Protein AF-A0A8J3IH18-F1 (afdb_monomer)

Radius of gyration: 16.65 Å; Cα contacts (8 Å, |Δi|>4): 163; chains: 1; bounding box: 42×31×45 Å

Mean predicted aligned error: 4.23 Å

Sequence (149 aa):
MPGVLQIITGLYLLTGLTWFNIFAKPGSTSTSPLYMAALAFTAYGIHWLAMAERRFVGASALPDAWMAISFFFLSLLGVVIFFAAADVPVAIVFIGLSLIYLTEAPTRFGLFPVGSRLVALWQLLTGIWLLYMTWAVTLNLSIGTHFWV

Solvent-accessible surface area (backbone atoms only — not comparable to full-atom values): 7748 Å² total; per-residue (Å²): 115,69,23,67,54,26,29,52,50,7,51,52,40,45,45,35,52,72,77,65,48,73,70,63,60,89,94,61,94,68,84,56,63,58,56,56,49,14,53,46,26,32,53,53,9,50,49,45,45,55,51,50,51,36,62,72,74,68,50,81,68,61,65,54,27,60,47,21,54,57,49,21,54,56,16,48,50,39,28,55,47,25,49,76,67,69,37,53,66,63,16,51,48,21,49,27,46,24,53,23,23,63,36,38,23,45,27,64,70,64,76,29,84,70,28,62,61,54,27,51,49,33,47,50,55,34,49,54,51,52,51,51,49,55,50,32,52,50,42,29,74,74,74,66,50,85,55,95,113

Foldseek 3Di:
DQQPVLLVLLVVLCCCCPVVVVPPDVPDPDDDLSPLSSVCSNVVSVVVVVVVVCVVVVHDCLVVLVVLVVQLVSLVVNLVSCVVVVVVLSNVLSVLSNQLSVLSNCCSVVNDVCSVVVNVVSVVVSVVSVVLVVVQVCCCVPPNDDDDD

Structure (mmCIF, N/CA/C/O backbone):
data_AF-A0A8J3IH18-F1
#
_entry.id   AF-A0A8J3IH18-F1
#
loop_
_atom_site.group_PDB
_atom_site.id
_atom_site.type_symbol
_atom_site.label_atom_id
_atom_site.label_alt_id
_atom_site.label_comp_id
_atom_site.label_asym_id
_atom_site.label_entity_id
_atom_site.label_seq_id
_atom_site.pdbx_PDB_ins_code
_atom_site.Cartn_x
_atom_site.Cartn_y
_atom_site.Cartn_z
_atom_site.occupancy
_atom_site.B_iso_or_equiv
_atom_site.auth_seq_id
_atom_site.auth_comp_id
_atom_site.auth_asym_id
_atom_site.auth_atom_id
_atom_site.pdbx_PDB_model_num
ATOM 1 N N . MET A 1 1 ? -12.733 3.883 -7.734 1.00 46.06 1 MET A N 1
ATOM 2 C CA . MET A 1 1 ? -11.611 3.439 -8.590 1.00 46.06 1 MET A CA 1
ATOM 3 C C . MET A 1 1 ? -10.682 2.393 -7.957 1.00 46.06 1 MET A C 1
ATOM 5 O O . MET A 1 1 ? -10.345 1.480 -8.697 1.00 46.06 1 MET A O 1
ATOM 9 N N . PRO A 1 2 ? -10.269 2.446 -6.667 1.00 64.38 2 PRO A N 1
ATOM 10 C CA . PRO A 1 2 ? -9.116 1.656 -6.210 1.00 64.38 2 PRO A CA 1
ATOM 11 C C . PRO A 1 2 ? -9.337 0.135 -6.228 1.00 64.38 2 PRO A C 1
ATOM 13 O O . PRO A 1 2 ? -8.488 -0.563 -6.754 1.00 64.38 2 PRO A O 1
ATOM 16 N N . GLY A 1 3 ? -10.474 -0.392 -5.756 1.00 86.56 3 GLY A N 1
ATOM 17 C CA . GLY A 1 3 ? -10.679 -1.851 -5.682 1.00 86.56 3 GLY A CA 1
ATOM 18 C C . GLY A 1 3 ? -10.716 -2.552 -7.046 1.00 86.56 3 GLY A C 1
ATOM 19 O O . GLY A 1 3 ? -9.847 -3.356 -7.360 1.00 86.56 3 GLY A O 1
ATOM 20 N N . VAL A 1 4 ? -11.699 -2.216 -7.888 1.00 93.62 4 VAL A N 1
ATOM 21 C CA . VAL A 1 4 ? -11.927 -2.913 -9.171 1.00 93.62 4 VAL A CA 1
ATOM 22 C C . VAL A 1 4 ? -10.730 -2.808 -10.120 1.00 93.62 4 VAL A C 1
ATOM 24 O O . VAL A 1 4 ? -10.318 -3.817 -10.684 1.00 93.62 4 VAL A O 1
ATOM 27 N N . LEU A 1 5 ? -10.140 -1.617 -10.281 1.00 94.00 5 LEU A N 1
ATOM 28 C CA . LEU A 1 5 ? -8.995 -1.448 -11.182 1.00 94.00 5 LEU A CA 1
ATOM 29 C C . LEU A 1 5 ? -7.756 -2.192 -10.676 1.00 94.00 5 LEU A C 1
ATOM 31 O O . LEU A 1 5 ? -7.047 -2.776 -11.486 1.00 94.00 5 LEU A O 1
ATOM 35 N N . GLN A 1 6 ? -7.518 -2.236 -9.360 1.00 94.88 6 GLN A N 1
ATOM 36 C CA . GLN A 1 6 ? -6.426 -3.041 -8.809 1.00 94.88 6 GLN A CA 1
ATOM 37 C C . GLN A 1 6 ? -6.647 -4.535 -9.065 1.00 94.88 6 GLN A C 1
ATOM 39 O O . GLN A 1 6 ? -5.716 -5.203 -9.499 1.00 94.88 6 GLN A O 1
ATOM 44 N N . ILE A 1 7 ? -7.873 -5.050 -8.901 1.00 95.25 7 ILE A N 1
ATOM 45 C CA . ILE A 1 7 ? -8.171 -6.452 -9.238 1.00 95.25 7 ILE A CA 1
ATOM 46 C C . ILE A 1 7 ? -7.882 -6.723 -10.715 1.00 95.25 7 ILE A C 1
ATOM 48 O O . ILE A 1 7 ? -7.188 -7.687 -11.025 1.00 95.25 7 ILE A O 1
ATOM 52 N N . ILE A 1 8 ? -8.374 -5.873 -11.622 1.00 96.25 8 ILE A N 1
ATOM 53 C CA . ILE A 1 8 ? -8.153 -6.037 -13.066 1.00 96.25 8 ILE A CA 1
ATOM 54 C C . ILE A 1 8 ? -6.654 -6.050 -13.382 1.00 96.25 8 ILE A C 1
ATOM 56 O O . ILE A 1 8 ? -6.191 -6.951 -14.077 1.00 96.25 8 ILE A O 1
ATOM 60 N N . THR A 1 9 ? -5.883 -5.109 -12.832 1.00 94.62 9 THR A N 1
ATOM 61 C CA . THR A 1 9 ? -4.424 -5.065 -12.997 1.00 94.62 9 THR A CA 1
ATOM 62 C C . THR A 1 9 ? -3.756 -6.336 -12.474 1.00 94.62 9 THR A C 1
ATOM 64 O O . THR A 1 9 ? -2.913 -6.914 -13.157 1.00 94.62 9 THR A O 1
ATOM 67 N N . GLY A 1 10 ? -4.142 -6.804 -11.285 1.00 94.88 10 GLY A N 1
ATOM 68 C CA . GLY A 1 10 ? -3.594 -8.018 -10.684 1.00 94.88 10 GLY A CA 1
ATOM 69 C C . GLY A 1 10 ? -3.858 -9.262 -11.532 1.00 94.88 10 GLY A C 1
ATOM 70 O O . GLY A 1 10 ? -2.929 -10.009 -11.837 1.00 94.88 10 GLY A O 1
ATOM 71 N N . LEU A 1 11 ? -5.101 -9.437 -11.991 1.00 95.25 11 LEU A N 1
ATOM 72 C CA . LEU A 1 11 ? -5.493 -10.539 -12.872 1.00 95.25 11 LEU A CA 1
ATOM 73 C C . LEU A 1 11 ? -4.780 -10.472 -14.224 1.00 95.25 11 LEU A C 1
ATOM 75 O O . LEU A 1 11 ? -4.310 -11.499 -14.713 1.00 95.25 11 LEU A O 1
ATOM 79 N N . TYR A 1 12 ? -4.655 -9.281 -14.810 1.00 93.75 12 TYR A N 1
ATOM 80 C CA . TYR A 1 12 ? -3.937 -9.078 -16.066 1.00 93.75 12 TYR A CA 1
ATOM 81 C C . TYR A 1 12 ? -2.461 -9.485 -15.944 1.00 93.75 12 TYR A C 1
ATOM 83 O O . TYR A 1 12 ? -1.953 -10.245 -16.772 1.00 93.75 12 TYR A O 1
ATOM 91 N N . LEU A 1 13 ? -1.788 -9.049 -14.874 1.00 93.00 13 LEU A N 1
ATOM 92 C CA . LEU A 1 13 ? -0.394 -9.404 -14.611 1.00 93.00 13 LEU A CA 1
ATOM 93 C C . LEU A 1 13 ? -0.222 -10.903 -14.333 1.00 93.00 13 LEU A C 1
ATOM 95 O O . LEU A 1 13 ? 0.656 -11.521 -14.930 1.00 93.00 13 LEU A O 1
ATOM 99 N N . LEU A 1 14 ? -1.065 -11.507 -13.482 1.00 91.50 14 LEU A N 1
ATOM 100 C CA . LEU A 1 14 ? -1.016 -12.948 -13.195 1.00 91.50 14 LEU A CA 1
ATOM 101 C C . LEU A 1 14 ? -1.198 -13.769 -14.469 1.00 91.50 14 LEU A C 1
ATOM 103 O O . LEU A 1 14 ? -0.424 -14.690 -14.716 1.00 91.50 14 LEU A O 1
ATOM 107 N N . THR A 1 15 ? -2.177 -13.410 -15.295 1.00 91.69 15 THR A N 1
ATOM 108 C CA . THR A 1 15 ? -2.457 -14.083 -16.566 1.00 91.69 15 THR A CA 1
ATOM 109 C C . THR A 1 15 ? -1.249 -14.005 -17.502 1.00 91.69 15 THR A C 1
ATOM 111 O O . THR A 1 15 ? -0.782 -15.027 -18.007 1.00 91.69 15 THR A O 1
ATOM 114 N N . GLY A 1 16 ? -0.684 -12.810 -17.703 1.00 89.31 16 GLY A N 1
ATOM 115 C CA . GLY A 1 16 ? 0.480 -12.646 -18.575 1.00 89.31 16 GLY A CA 1
ATOM 116 C C . GLY A 1 16 ? 1.744 -13.329 -18.045 1.00 89.31 16 GLY A C 1
ATOM 117 O O . GLY A 1 16 ? 2.528 -13.852 -18.833 1.00 89.31 16 GLY A O 1
ATOM 118 N N . LEU A 1 17 ? 1.932 -13.381 -16.723 1.00 87.06 17 LEU A N 1
ATOM 119 C CA . LEU A 1 17 ? 3.061 -14.073 -16.097 1.00 87.06 17 LEU A CA 1
ATOM 120 C C . LEU A 1 17 ? 2.921 -15.596 -16.153 1.00 87.06 17 LEU A C 1
ATOM 122 O O . LEU A 1 17 ? 3.893 -16.268 -16.467 1.00 87.06 17 LEU A O 1
ATOM 126 N N . THR A 1 18 ? 1.745 -16.140 -15.837 1.00 84.56 18 THR A N 1
ATOM 127 C CA . THR A 1 18 ? 1.582 -17.582 -15.578 1.00 84.56 18 THR A CA 1
ATOM 128 C C . THR A 1 18 ? 1.099 -18.370 -16.787 1.00 84.56 18 THR A C 1
ATOM 130 O O . THR A 1 18 ? 1.534 -19.502 -16.978 1.00 84.56 18 THR A O 1
ATOM 133 N N . TRP A 1 19 ? 0.215 -17.804 -17.613 1.00 86.25 19 TRP A N 1
ATOM 134 C CA . TRP A 1 19 ? -0.359 -18.528 -18.754 1.00 86.25 19 TRP A CA 1
ATOM 135 C C . TRP A 1 19 ? 0.441 -18.290 -20.028 1.00 86.25 19 TRP A C 1
ATOM 137 O O . TRP A 1 19 ? 0.673 -19.218 -20.796 1.00 86.25 19 TRP A O 1
ATOM 147 N N . PHE A 1 20 ? 0.885 -17.050 -20.239 1.00 85.62 20 PHE A N 1
ATOM 148 C CA . PHE A 1 20 ? 1.530 -16.646 -21.489 1.00 85.62 20 PHE A CA 1
ATOM 149 C C . PHE A 1 20 ? 3.039 -16.407 -21.365 1.00 85.62 20 PHE A C 1
ATOM 151 O O . PHE A 1 20 ? 3.720 -16.351 -22.384 1.00 85.62 20 PHE A O 1
ATOM 158 N N . ASN A 1 21 ? 3.575 -16.278 -20.144 1.00 80.19 21 ASN A N 1
ATOM 159 C CA . ASN A 1 21 ? 4.988 -15.976 -19.867 1.00 80.19 21 ASN A CA 1
ATOM 160 C C . ASN A 1 21 ? 5.532 -14.728 -20.606 1.00 80.19 21 ASN A C 1
ATOM 162 O O . ASN A 1 21 ? 6.730 -14.614 -20.855 1.00 80.19 21 ASN A O 1
ATOM 166 N N . ILE A 1 22 ? 4.669 -13.759 -20.930 1.00 79.81 22 ILE A N 1
ATOM 167 C CA . ILE A 1 22 ? 5.006 -12.590 -21.773 1.00 79.81 22 ILE A CA 1
ATOM 168 C C . ILE A 1 22 ? 5.823 -11.513 -21.050 1.00 79.81 22 ILE A C 1
ATOM 170 O O . ILE A 1 22 ? 6.368 -10.615 -21.685 1.00 79.81 22 ILE A O 1
ATOM 174 N N . PHE A 1 23 ? 5.915 -11.594 -19.722 1.00 75.25 23 PHE A N 1
ATOM 175 C CA . PHE A 1 23 ? 6.651 -10.641 -18.886 1.00 75.25 23 PHE A CA 1
ATOM 176 C C . PHE A 1 23 ? 7.964 -11.215 -18.327 1.00 75.25 23 PHE A C 1
ATOM 178 O O . PHE A 1 23 ? 8.603 -10.594 -17.473 1.00 75.25 23 PHE A O 1
ATOM 185 N N . ALA A 1 24 ? 8.365 -12.410 -18.774 1.00 66.00 24 ALA A N 1
ATOM 186 C CA . ALA A 1 24 ? 9.651 -12.995 -18.423 1.00 66.00 24 ALA A CA 1
ATOM 187 C C . ALA A 1 24 ? 10.779 -12.274 -19.179 1.00 66.00 24 ALA A C 1
ATOM 189 O O . ALA A 1 24 ? 10.718 -12.088 -20.394 1.00 66.00 24 ALA A O 1
ATOM 190 N N . LYS A 1 25 ? 11.831 -11.863 -18.463 1.00 63.56 25 LYS A N 1
ATOM 191 C CA . LYS A 1 25 ? 13.001 -11.237 -19.088 1.00 63.56 25 LYS A CA 1
ATOM 192 C C . LYS A 1 25 ? 13.789 -12.313 -19.857 1.00 63.56 25 LYS A C 1
ATOM 194 O O . LYS A 1 25 ? 14.107 -13.340 -19.248 1.00 63.56 25 LYS A O 1
ATOM 199 N N . PRO A 1 26 ? 14.141 -12.108 -21.142 1.00 59.84 26 PRO A N 1
ATOM 200 C CA . PRO A 1 26 ? 14.930 -13.082 -21.895 1.00 59.84 26 PRO A CA 1
ATOM 201 C C . PRO A 1 26 ? 16.243 -13.402 -21.164 1.00 59.84 26 PRO A C 1
ATOM 203 O O . PRO A 1 26 ? 17.016 -12.495 -20.861 1.00 59.84 26 PRO A O 1
ATOM 206 N N . GLY A 1 27 ? 16.475 -14.679 -20.844 1.00 61.72 27 GLY A N 1
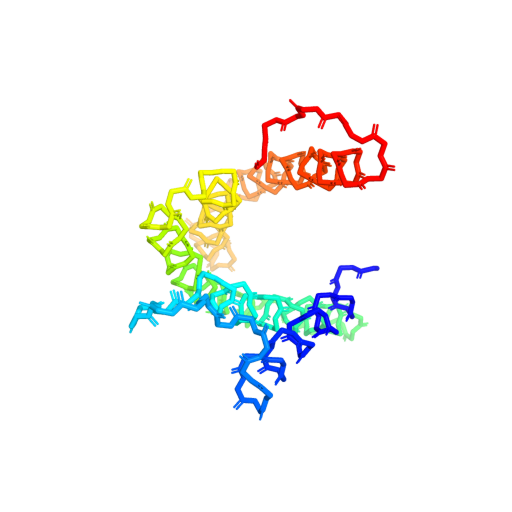ATOM 207 C CA . GLY A 1 27 ? 17.693 -15.150 -20.169 1.00 61.72 27 GLY A CA 1
ATOM 208 C C . GLY A 1 27 ? 17.729 -15.022 -18.636 1.00 61.72 27 GLY A C 1
ATOM 209 O O . GLY A 1 27 ? 18.770 -15.302 -18.051 1.00 61.72 27 GLY A O 1
ATOM 210 N N . SER A 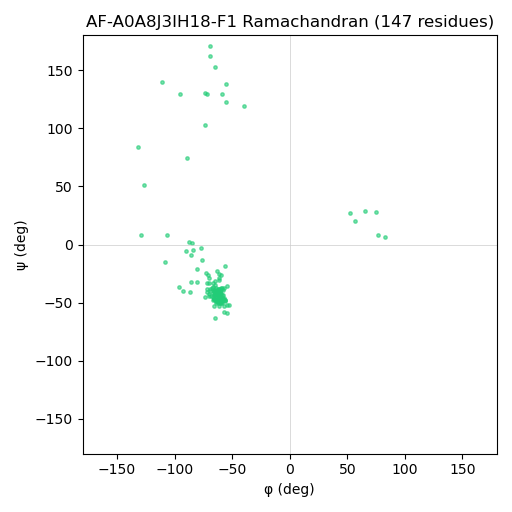1 28 ? 16.636 -14.627 -17.968 1.00 57.44 28 SER A N 1
ATOM 211 C CA . SER A 1 28 ? 16.562 -14.584 -16.495 1.00 57.44 28 SER A CA 1
ATOM 212 C C . SER A 1 28 ? 15.938 -15.855 -15.911 1.00 57.44 28 SER A C 1
ATOM 214 O O . SER A 1 28 ? 14.837 -16.238 -16.299 1.00 57.44 28 SER A O 1
ATOM 216 N N . THR A 1 29 ? 16.600 -16.467 -14.925 1.00 50.28 29 THR A N 1
ATOM 217 C CA . THR A 1 29 ? 16.086 -17.585 -14.108 1.00 50.28 29 THR A 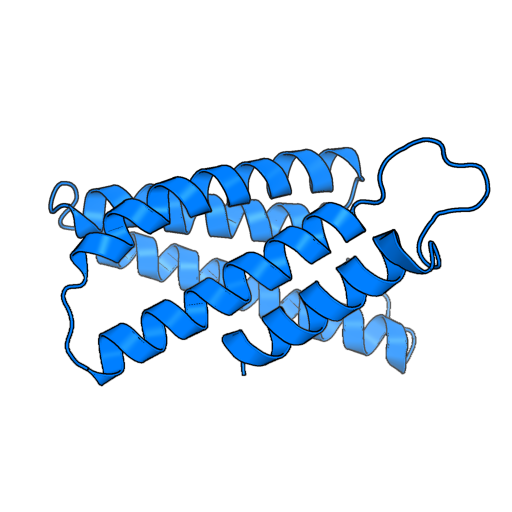CA 1
ATOM 218 C C . THR A 1 29 ? 15.349 -17.137 -12.839 1.00 50.28 29 THR A C 1
ATOM 220 O O . THR A 1 29 ? 14.769 -17.978 -12.156 1.00 50.28 29 THR A O 1
ATOM 223 N N . SER A 1 30 ? 15.335 -15.834 -12.524 1.00 53.03 30 SER A N 1
ATOM 224 C CA . SER A 1 30 ? 14.738 -15.298 -11.292 1.00 53.03 30 SER A CA 1
ATOM 225 C C . SER A 1 30 ? 13.477 -14.466 -11.526 1.00 53.03 30 SER A C 1
ATOM 227 O O . SER A 1 30 ? 13.376 -13.665 -12.459 1.00 53.03 30 SER A O 1
ATOM 229 N N . THR A 1 31 ? 12.536 -14.702 -10.611 1.00 61.53 31 THR A N 1
ATOM 230 C CA . THR A 1 31 ? 11.178 -14.175 -10.431 1.00 61.53 31 THR A CA 1
ATOM 231 C C . THR A 1 31 ? 11.031 -12.686 -10.719 1.00 61.53 31 THR A C 1
ATOM 233 O O . THR A 1 31 ? 11.618 -11.845 -10.040 1.00 61.53 31 THR A O 1
ATOM 236 N N . SER A 1 32 ? 10.184 -12.368 -11.700 1.00 74.62 32 SER A N 1
ATOM 237 C CA . SER A 1 32 ? 9.813 -10.994 -12.029 1.00 74.62 32 SER A CA 1
ATOM 238 C C . SER A 1 32 ? 9.175 -10.308 -10.809 1.00 74.62 32 SER A C 1
ATOM 240 O O . SER A 1 32 ? 8.217 -10.864 -10.261 1.00 74.62 32 SER A O 1
ATOM 242 N N . PRO A 1 33 ? 9.621 -9.101 -10.396 1.00 88.62 33 PRO A N 1
ATOM 243 C CA . PRO A 1 33 ? 8.943 -8.316 -9.353 1.00 88.62 33 PRO A CA 1
ATOM 244 C C . PRO A 1 33 ? 7.469 -8.047 -9.700 1.00 88.62 33 PRO A C 1
ATOM 246 O O . PRO A 1 33 ? 6.642 -7.823 -8.816 1.00 88.62 33 PRO A O 1
ATOM 249 N N . LEU A 1 34 ? 7.101 -8.187 -10.980 1.00 90.19 34 LEU A N 1
ATOM 250 C CA . LEU A 1 34 ? 5.718 -8.161 -11.441 1.00 90.19 34 LEU A CA 1
ATOM 251 C C . LEU A 1 34 ? 4.850 -9.254 -10.815 1.00 90.19 34 LEU A C 1
ATOM 253 O O . LEU A 1 34 ? 3.652 -9.037 -10.694 1.00 90.19 34 LEU A O 1
ATOM 257 N N . TYR A 1 35 ? 5.400 -10.395 -10.385 1.00 91.25 35 TYR A N 1
ATOM 258 C CA . TYR A 1 35 ? 4.611 -11.403 -9.670 1.00 91.25 35 TYR A CA 1
ATOM 259 C C . TYR A 1 35 ? 4.150 -10.877 -8.309 1.00 91.25 35 TYR A C 1
ATOM 261 O O . TYR A 1 35 ? 2.986 -11.031 -7.943 1.00 91.25 35 TYR A O 1
ATOM 269 N N . MET A 1 36 ? 5.036 -10.183 -7.587 1.00 94.62 36 MET A N 1
ATOM 270 C CA . MET A 1 36 ? 4.669 -9.522 -6.336 1.00 94.62 36 MET A CA 1
ATOM 271 C C . MET A 1 36 ? 3.675 -8.385 -6.579 1.00 94.62 36 MET A C 1
ATOM 273 O O . MET A 1 36 ? 2.706 -8.255 -5.832 1.00 94.62 36 MET A O 1
ATOM 277 N N . ALA A 1 37 ? 3.855 -7.610 -7.655 1.00 94.31 37 ALA A N 1
ATOM 278 C CA . ALA A 1 37 ? 2.868 -6.615 -8.067 1.00 94.31 37 ALA A CA 1
ATOM 279 C C . ALA A 1 37 ? 1.500 -7.267 -8.334 1.00 94.31 37 ALA A C 1
ATOM 281 O O . ALA A 1 37 ? 0.488 -6.799 -7.822 1.00 94.31 37 ALA A O 1
ATOM 282 N N . ALA A 1 38 ? 1.464 -8.377 -9.074 1.00 94.75 38 ALA A N 1
ATOM 283 C CA . ALA A 1 38 ? 0.241 -9.088 -9.425 1.00 94.75 38 ALA A CA 1
ATOM 284 C C . ALA A 1 38 ? -0.493 -9.623 -8.183 1.00 94.75 38 ALA A C 1
ATOM 286 O O . ALA A 1 38 ? -1.705 -9.432 -8.040 1.00 94.75 38 ALA A O 1
ATOM 287 N N . LEU A 1 39 ? 0.256 -10.224 -7.252 1.00 95.50 39 LEU A N 1
ATOM 288 C CA . LEU A 1 39 ? -0.252 -10.669 -5.956 1.00 95.50 39 LEU A CA 1
ATOM 289 C C . LEU A 1 39 ? -0.835 -9.496 -5.156 1.00 95.50 39 LEU A C 1
ATOM 291 O O . LEU A 1 39 ? -1.972 -9.575 -4.692 1.00 95.50 39 LEU A O 1
ATOM 295 N N . ALA A 1 40 ? -0.081 -8.402 -5.025 1.00 96.31 40 ALA A N 1
ATOM 296 C CA . ALA A 1 40 ? -0.507 -7.223 -4.281 1.00 96.31 40 ALA A CA 1
ATOM 297 C C . ALA A 1 40 ? -1.766 -6.595 -4.882 1.00 96.31 40 ALA A C 1
ATOM 299 O O . ALA A 1 40 ? -2.751 -6.413 -4.175 1.00 96.31 40 ALA A O 1
ATOM 300 N N . PHE A 1 41 ? -1.768 -6.303 -6.182 1.00 96.31 41 PHE A N 1
ATOM 301 C CA . PHE A 1 41 ? -2.908 -5.693 -6.865 1.00 96.31 41 PHE A CA 1
ATOM 302 C C . PHE A 1 41 ? -4.181 -6.540 -6.737 1.00 96.31 41 PHE A C 1
ATOM 304 O O . PHE A 1 41 ? -5.254 -6.000 -6.469 1.00 96.31 41 PHE A O 1
ATOM 311 N N . THR A 1 42 ? -4.058 -7.867 -6.816 1.00 96.56 42 THR A N 1
ATOM 312 C CA . THR A 1 42 ? -5.189 -8.780 -6.599 1.00 96.56 42 THR A CA 1
ATOM 313 C C . THR A 1 42 ? -5.691 -8.713 -5.154 1.00 96.56 42 THR A C 1
ATOM 315 O O . THR A 1 42 ? -6.874 -8.467 -4.914 1.00 96.56 42 THR A O 1
ATOM 318 N N . ALA A 1 43 ? -4.797 -8.893 -4.178 1.00 96.88 43 ALA A N 1
ATOM 319 C CA . ALA A 1 43 ? -5.160 -8.954 -2.765 1.00 96.88 43 ALA A CA 1
ATOM 320 C C . ALA A 1 43 ? -5.700 -7.615 -2.235 1.00 96.88 43 ALA A C 1
ATOM 322 O O . ALA A 1 43 ? -6.760 -7.589 -1.609 1.00 96.88 43 ALA A O 1
ATOM 323 N N . TYR A 1 44 ? -5.021 -6.497 -2.518 1.00 95.75 44 TYR A N 1
ATOM 324 C CA . TYR A 1 44 ? -5.485 -5.158 -2.139 1.00 95.75 44 TYR A CA 1
ATOM 325 C C . TYR A 1 44 ? -6.785 -4.787 -2.844 1.00 95.75 44 TYR A C 1
ATOM 327 O O . TYR A 1 44 ? -7.677 -4.208 -2.224 1.00 95.75 44 TYR A O 1
ATOM 335 N N . GLY A 1 45 ? -6.938 -5.177 -4.109 1.00 96.00 45 GLY A N 1
ATOM 336 C CA . GLY A 1 45 ? -8.173 -4.971 -4.844 1.00 96.00 45 GLY A CA 1
ATOM 337 C C . GLY A 1 45 ? -9.373 -5.645 -4.165 1.00 96.00 45 GLY A C 1
ATOM 338 O O . GLY A 1 45 ? -10.386 -4.989 -3.909 1.00 96.00 45 GLY A O 1
ATOM 339 N N . ILE A 1 46 ? -9.236 -6.925 -3.793 1.00 95.56 46 ILE A N 1
ATOM 340 C CA . ILE A 1 46 ? -10.258 -7.677 -3.042 1.00 95.56 46 ILE A CA 1
ATOM 341 C C . ILE A 1 46 ? -10.501 -7.046 -1.667 1.00 95.56 46 ILE A C 1
ATOM 343 O O . ILE A 1 46 ? -11.649 -6.882 -1.259 1.00 95.56 46 ILE A O 1
ATOM 347 N N . HIS A 1 47 ? -9.440 -6.642 -0.967 1.00 94.50 47 HIS A N 1
ATOM 348 C CA . HIS A 1 47 ? -9.536 -5.996 0.342 1.00 94.50 47 HIS A CA 1
ATOM 349 C C . HIS A 1 47 ? -10.391 -4.730 0.312 1.00 94.50 47 HIS A C 1
ATOM 351 O O . HIS A 1 47 ? -11.274 -4.560 1.154 1.00 94.50 47 HIS A O 1
ATOM 357 N N . TRP A 1 48 ? -10.184 -3.866 -0.685 1.00 93.62 48 TRP A N 1
ATOM 358 C CA . TRP A 1 48 ? -10.991 -2.662 -0.864 1.00 93.62 48 TRP A CA 1
ATOM 359 C C . TRP A 1 48 ? -12.463 -2.980 -1.121 1.00 93.62 48 TRP A C 1
ATOM 361 O O . TRP A 1 48 ? -13.324 -2.293 -0.570 1.00 93.62 48 TRP A O 1
ATOM 371 N N . LEU A 1 49 ? -12.763 -4.017 -1.911 1.00 93.56 49 LEU A N 1
ATOM 372 C CA . LEU A 1 49 ? -14.145 -4.453 -2.132 1.00 93.56 49 LEU A CA 1
ATOM 373 C C . LEU A 1 49 ? -14.779 -4.990 -0.844 1.00 93.56 49 LEU A C 1
ATOM 375 O O . LEU A 1 49 ? -15.864 -4.548 -0.476 1.00 93.56 49 LEU A O 1
ATOM 379 N N . ALA A 1 50 ? -14.074 -5.855 -0.113 1.00 92.62 50 ALA A N 1
ATOM 380 C CA . ALA A 1 50 ? -14.560 -6.423 1.142 1.00 92.62 50 ALA A CA 1
ATOM 381 C C . ALA A 1 50 ? -14.788 -5.347 2.219 1.00 92.62 50 ALA A C 1
ATOM 383 O O . ALA A 1 50 ? -15.754 -5.403 2.980 1.00 92.62 50 ALA A O 1
ATOM 384 N N . MET A 1 51 ? -13.913 -4.340 2.312 1.00 92.56 51 MET A N 1
ATOM 385 C CA . MET A 1 51 ? -14.125 -3.185 3.192 1.00 92.56 51 MET A CA 1
ATOM 386 C C . MET A 1 51 ? -15.322 -2.337 2.763 1.00 92.56 51 MET A C 1
ATOM 388 O O . MET A 1 51 ? -16.111 -1.936 3.619 1.00 92.56 51 MET A O 1
ATOM 392 N N . ALA A 1 52 ? -15.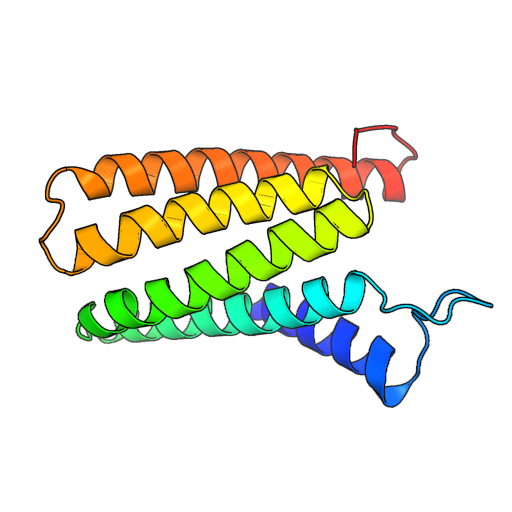474 -2.071 1.463 1.00 92.12 52 ALA A N 1
ATOM 393 C CA . ALA A 1 52 ? -16.587 -1.282 0.949 1.00 92.12 52 ALA A CA 1
ATOM 394 C C . ALA A 1 52 ? -17.937 -1.958 1.223 1.00 92.12 52 ALA A C 1
ATOM 396 O O . ALA A 1 52 ? -18.838 -1.309 1.749 1.00 92.12 52 ALA A O 1
ATOM 397 N N . GLU A 1 53 ? -18.055 -3.256 0.937 1.00 93.25 53 GLU A N 1
ATOM 398 C CA . GLU A 1 53 ? -19.268 -4.037 1.188 1.00 93.25 53 GLU A CA 1
ATOM 399 C C . GLU A 1 53 ? -19.635 -4.042 2.674 1.00 93.25 53 GLU A C 1
ATOM 401 O O . GLU A 1 53 ? -20.753 -3.684 3.038 1.00 93.25 53 GLU A O 1
ATOM 406 N N . ARG A 1 54 ? -18.681 -4.362 3.559 1.00 93.44 54 ARG A N 1
ATOM 407 C CA . ARG A 1 54 ? -18.938 -4.391 5.008 1.00 93.44 54 ARG A CA 1
ATOM 408 C C . ARG A 1 54 ? -19.368 -3.035 5.545 1.00 93.44 54 ARG A C 1
ATOM 410 O O . ARG A 1 54 ? -20.269 -2.972 6.377 1.00 93.44 54 ARG A O 1
ATOM 417 N N . ARG A 1 55 ? -18.777 -1.949 5.039 1.00 92.75 55 ARG A N 1
ATOM 418 C CA . ARG A 1 55 ? -19.200 -0.589 5.388 1.00 92.75 55 ARG A CA 1
ATOM 419 C C . ARG A 1 55 ? -20.594 -0.266 4.848 1.00 92.75 55 ARG A C 1
ATOM 421 O O . ARG A 1 55 ? -21.349 0.405 5.540 1.00 92.75 55 ARG A O 1
ATOM 428 N N . PHE A 1 56 ? -20.935 -0.744 3.653 1.00 95.12 56 PHE A N 1
ATOM 429 C CA . PHE A 1 56 ? -22.250 -0.550 3.041 1.00 95.12 56 PHE A CA 1
ATOM 430 C C . PHE A 1 56 ? -23.367 -1.240 3.834 1.00 95.12 56 PHE A C 1
ATOM 432 O O . PHE A 1 56 ? -24.405 -0.631 4.070 1.00 95.12 56 PHE A O 1
ATOM 439 N N . VAL A 1 57 ? -23.139 -2.469 4.307 1.00 97.06 57 VAL A N 1
ATOM 440 C CA . VAL A 1 57 ? -24.134 -3.225 5.093 1.00 97.06 57 VAL A CA 1
ATOM 441 C C . VAL A 1 57 ? -24.080 -2.948 6.602 1.00 97.06 57 VAL A C 1
ATOM 443 O O . VAL A 1 57 ? -24.815 -3.569 7.364 1.00 97.06 57 VAL A O 1
ATOM 446 N N . GLY A 1 58 ? -23.202 -2.049 7.062 1.00 95.44 58 GLY A N 1
ATOM 447 C CA . GLY A 1 58 ? -23.039 -1.743 8.488 1.00 95.44 58 GLY A CA 1
ATOM 448 C C . GLY A 1 58 ? -22.510 -2.917 9.324 1.00 95.44 58 GLY A C 1
ATOM 449 O O . GLY A 1 58 ? -22.822 -3.022 10.509 1.00 95.44 58 GLY A O 1
ATOM 450 N N . ALA A 1 59 ? -21.731 -3.818 8.719 1.00 95.06 59 ALA A N 1
ATOM 451 C CA . ALA A 1 59 ? -21.149 -4.962 9.412 1.00 95.06 59 ALA A CA 1
ATOM 452 C C . ALA A 1 59 ? -20.060 -4.539 10.412 1.00 95.06 59 ALA A C 1
ATOM 454 O O . ALA A 1 59 ? -19.488 -3.449 10.340 1.00 95.06 59 ALA A O 1
ATOM 455 N N . SER A 1 60 ? -19.734 -5.447 11.337 1.00 92.69 60 SER A N 1
ATOM 456 C CA . SER A 1 60 ? -18.646 -5.246 12.295 1.00 92.69 60 SER A CA 1
ATOM 457 C C . SER A 1 60 ? -17.315 -4.947 11.596 1.00 92.69 60 SER A C 1
ATOM 459 O O . SER A 1 60 ? -16.947 -5.612 10.628 1.00 92.69 60 SER A O 1
ATOM 461 N N . ALA A 1 61 ? -16.564 -3.989 12.145 1.00 87.88 61 ALA A N 1
ATOM 462 C CA . ALA A 1 61 ? -15.211 -3.641 11.710 1.00 87.88 61 ALA A CA 1
ATOM 463 C C . ALA A 1 61 ? -14.121 -4.533 12.337 1.00 87.88 61 ALA A C 1
ATOM 465 O O . ALA A 1 61 ? -12.946 -4.395 11.995 1.00 87.88 61 ALA A O 1
ATOM 466 N N . LEU A 1 62 ? -14.483 -5.442 13.253 1.00 91.88 62 LEU A N 1
ATOM 467 C CA . LEU A 1 62 ? -13.535 -6.342 13.919 1.00 91.88 62 LEU A CA 1
ATOM 468 C C . LEU A 1 62 ? -12.780 -7.261 12.940 1.00 91.88 62 LEU A C 1
ATOM 470 O O . LEU A 1 62 ? -11.572 -7.422 13.114 1.00 91.88 62 LEU A O 1
ATOM 474 N N . PRO A 1 63 ? -13.404 -7.835 11.890 1.00 93.81 63 PRO A N 1
ATOM 475 C CA . PRO A 1 63 ? -12.665 -8.653 10.933 1.00 93.81 63 PRO A CA 1
ATOM 476 C C . PRO A 1 63 ? -11.561 -7.873 10.199 1.00 93.81 63 PRO A C 1
ATOM 478 O O . PRO A 1 63 ? -10.558 -8.463 9.818 1.00 93.81 63 PRO A O 1
ATOM 481 N N . ASP A 1 64 ? -11.673 -6.548 10.055 1.00 91.81 64 ASP A N 1
ATOM 482 C CA . ASP A 1 64 ? -10.608 -5.716 9.472 1.00 91.81 64 ASP A CA 1
ATOM 483 C C . ASP A 1 64 ? -9.352 -5.710 10.340 1.00 91.81 64 ASP A C 1
ATOM 485 O O . ASP A 1 64 ? -8.252 -5.659 9.801 1.00 91.81 64 ASP A O 1
ATOM 489 N N . ALA A 1 65 ? -9.505 -5.768 11.668 1.00 92.44 65 ALA A N 1
ATOM 490 C CA . ALA A 1 65 ? -8.376 -5.830 12.593 1.00 92.44 65 ALA A CA 1
ATOM 491 C C . ALA A 1 65 ? -7.547 -7.101 12.352 1.00 92.44 65 ALA A C 1
ATOM 493 O O . ALA A 1 65 ? -6.320 -7.055 12.307 1.00 92.44 65 ALA A O 1
ATOM 494 N N . TRP A 1 66 ? -8.229 -8.225 12.116 1.00 95.06 66 TRP A N 1
ATOM 495 C CA . TRP A 1 66 ? -7.597 -9.497 11.773 1.00 95.06 66 TRP A CA 1
ATOM 496 C C . TRP A 1 66 ? -6.991 -9.490 10.371 1.00 95.06 66 TRP A C 1
ATOM 498 O O . TRP A 1 66 ? -5.866 -9.952 10.179 1.00 95.06 66 TRP A O 1
ATOM 508 N N . MET A 1 67 ? -7.697 -8.926 9.389 1.00 95.38 67 MET A N 1
ATOM 509 C CA . MET A 1 67 ? -7.157 -8.786 8.037 1.00 95.38 67 MET A CA 1
ATOM 510 C C . MET A 1 67 ? -5.906 -7.906 8.009 1.00 95.38 67 MET A C 1
ATOM 512 O O . MET A 1 67 ? -4.961 -8.245 7.300 1.00 95.38 67 MET A O 1
ATOM 516 N N . ALA A 1 68 ? -5.859 -6.824 8.794 1.00 95.75 68 ALA A N 1
ATOM 517 C CA . ALA A 1 68 ? -4.708 -5.926 8.861 1.00 95.75 68 ALA A CA 1
ATOM 518 C C . ALA A 1 68 ? -3.408 -6.677 9.189 1.00 95.75 68 ALA A C 1
ATOM 520 O O . ALA A 1 68 ? -2.374 -6.381 8.604 1.00 95.75 68 ALA A O 1
ATOM 521 N N . ILE A 1 69 ? -3.456 -7.720 10.024 1.00 97.06 69 ILE A N 1
ATOM 522 C CA . ILE A 1 69 ? -2.283 -8.561 10.308 1.00 97.06 69 ILE A CA 1
ATOM 523 C C . ILE A 1 69 ? -1.784 -9.259 9.033 1.00 97.06 69 ILE A C 1
ATOM 525 O O . ILE A 1 69 ? -0.592 -9.242 8.736 1.00 97.06 69 ILE A O 1
ATOM 529 N N . SER A 1 70 ? -2.687 -9.840 8.240 1.00 96.94 70 SER A N 1
ATOM 530 C CA . SER A 1 70 ? -2.315 -10.506 6.982 1.00 96.94 70 SER A CA 1
ATOM 531 C C . SER A 1 70 ? -1.760 -9.509 5.961 1.00 96.94 70 SER A C 1
ATOM 533 O O . SER A 1 70 ? -0.747 -9.773 5.313 1.00 96.94 70 SER A O 1
ATOM 535 N N . PHE A 1 71 ? -2.384 -8.335 5.854 1.00 97.50 71 PHE A N 1
ATOM 536 C CA . PHE A 1 71 ? -1.939 -7.278 4.948 1.00 97.50 71 PHE A CA 1
ATOM 537 C C . PHE A 1 71 ? -0.634 -6.610 5.389 1.00 97.50 71 PHE A C 1
ATOM 539 O O . PHE A 1 71 ? 0.133 -6.172 4.535 1.00 97.50 71 PHE A O 1
ATOM 546 N N . PHE A 1 72 ? -0.313 -6.614 6.683 1.00 98.31 72 PHE A N 1
ATOM 547 C CA . PHE A 1 72 ? 1.008 -6.235 7.174 1.00 98.31 72 PHE A CA 1
ATOM 548 C C . PHE A 1 72 ? 2.096 -7.174 6.636 1.00 98.31 72 PHE A C 1
ATOM 550 O O . PHE A 1 72 ? 3.069 -6.708 6.047 1.00 98.31 72 PHE A O 1
ATOM 557 N N . PHE A 1 73 ? 1.916 -8.494 6.746 1.00 98.31 73 PHE A N 1
ATOM 558 C CA . PHE A 1 73 ? 2.890 -9.454 6.211 1.00 98.31 73 PHE A CA 1
ATOM 559 C C . PHE A 1 73 ? 2.982 -9.419 4.685 1.00 98.31 73 PHE A C 1
ATOM 561 O O . PHE A 1 73 ? 4.083 -9.474 4.136 1.00 98.31 73 PHE A O 1
ATOM 568 N N . LEU A 1 74 ? 1.849 -9.261 3.994 1.00 98.25 74 LEU A N 1
ATOM 569 C CA . LEU A 1 74 ? 1.846 -9.030 2.550 1.00 98.25 74 LEU A CA 1
ATOM 570 C C . LEU A 1 74 ? 2.616 -7.751 2.190 1.00 98.25 74 LEU A C 1
ATOM 572 O O . LEU A 1 74 ? 3.327 -7.718 1.185 1.00 98.25 74 LEU A O 1
ATOM 576 N N . SER A 1 75 ? 2.498 -6.710 3.019 1.00 98.25 75 SER A N 1
ATOM 577 C CA . SER A 1 75 ? 3.223 -5.462 2.814 1.00 98.25 75 SER A CA 1
ATOM 578 C C . SER A 1 75 ? 4.731 -5.655 2.960 1.00 98.25 75 SER A C 1
ATOM 580 O O . SER A 1 75 ? 5.486 -5.249 2.080 1.00 98.25 75 SER A O 1
ATOM 582 N N . LEU A 1 76 ? 5.168 -6.348 4.017 1.00 98.31 76 LEU A N 1
ATOM 583 C CA . LEU A 1 76 ? 6.577 -6.681 4.232 1.00 98.31 76 LEU A CA 1
ATOM 584 C C . LEU A 1 76 ? 7.157 -7.517 3.087 1.00 98.31 76 LEU A C 1
ATOM 586 O O . LEU A 1 76 ? 8.285 -7.270 2.665 1.00 98.31 76 LEU A O 1
ATOM 590 N N . LEU A 1 77 ? 6.388 -8.468 2.548 1.00 97.88 77 LEU A N 1
ATOM 591 C CA . LEU A 1 77 ? 6.813 -9.250 1.387 1.00 97.88 77 LEU A CA 1
ATOM 592 C C . LEU A 1 77 ? 7.089 -8.347 0.177 1.00 97.88 77 LEU A C 1
ATOM 594 O O . LEU A 1 77 ? 8.104 -8.512 -0.499 1.00 97.88 77 LEU A O 1
ATOM 598 N N . GLY A 1 78 ? 6.226 -7.356 -0.057 1.00 97.38 78 GLY A N 1
ATOM 599 C CA . GLY A 1 78 ? 6.456 -6.344 -1.082 1.00 97.38 78 GLY A CA 1
ATOM 600 C C . GLY A 1 78 ? 7.725 -5.531 -0.830 1.00 97.38 78 GLY A C 1
ATOM 601 O O . GLY A 1 78 ? 8.533 -5.398 -1.743 1.00 97.38 78 GLY A O 1
ATOM 602 N N . VAL A 1 79 ? 7.961 -5.069 0.404 1.00 98.19 79 VAL A N 1
ATOM 603 C CA . VAL A 1 79 ? 9.204 -4.359 0.764 1.00 98.19 79 VAL A CA 1
ATOM 604 C C . VAL A 1 79 ? 10.433 -5.182 0.372 1.00 98.19 79 VAL A C 1
ATOM 606 O O . VAL A 1 79 ? 11.308 -4.685 -0.334 1.00 98.19 79 VAL A O 1
ATOM 609 N N . VAL A 1 80 ? 10.481 -6.450 0.789 1.00 97.06 80 VAL A N 1
ATOM 610 C CA . VAL A 1 80 ? 11.618 -7.344 0.524 1.00 97.06 80 VAL A CA 1
ATOM 611 C C . VAL A 1 80 ? 11.837 -7.538 -0.977 1.00 97.06 80 VAL A C 1
ATOM 613 O O . VAL A 1 80 ? 12.960 -7.387 -1.455 1.00 97.06 80 VAL A O 1
ATOM 616 N N . ILE A 1 81 ? 10.780 -7.851 -1.731 1.00 95.56 81 ILE A N 1
ATOM 617 C CA . ILE A 1 81 ? 10.901 -8.170 -3.159 1.00 95.56 81 ILE A CA 1
ATOM 618 C C . ILE A 1 81 ? 11.268 -6.934 -3.984 1.00 95.56 81 ILE A C 1
ATOM 620 O O . ILE A 1 81 ? 12.149 -7.023 -4.838 1.00 95.56 81 ILE A O 1
ATOM 624 N N . PHE A 1 82 ? 10.641 -5.781 -3.737 1.00 95.19 82 PHE A N 1
ATOM 625 C CA . PHE A 1 82 ? 10.919 -4.574 -4.519 1.00 95.19 82 PHE A CA 1
ATOM 626 C C . PHE A 1 82 ? 12.291 -3.973 -4.193 1.00 95.19 82 PHE A C 1
ATOM 628 O O . PHE A 1 82 ? 12.979 -3.531 -5.110 1.00 95.19 82 PHE A O 1
ATOM 635 N N . PHE A 1 83 ? 12.777 -4.077 -2.948 1.00 94.81 83 PHE A N 1
ATOM 636 C CA . PHE A 1 83 ? 14.180 -3.758 -2.663 1.00 94.81 83 PHE A CA 1
ATOM 637 C C . PHE A 1 83 ? 15.153 -4.717 -3.348 1.00 94.81 83 PHE A C 1
ATOM 639 O O . PHE A 1 83 ? 16.135 -4.262 -3.931 1.00 94.81 83 PHE A O 1
ATOM 646 N N . ALA A 1 84 ? 14.883 -6.026 -3.321 1.00 92.50 84 ALA A N 1
ATOM 647 C CA . ALA A 1 84 ? 15.718 -7.007 -4.016 1.00 92.50 84 ALA A CA 1
ATOM 648 C C . ALA A 1 84 ? 15.748 -6.776 -5.539 1.00 92.50 84 ALA A C 1
ATOM 650 O O . ALA A 1 84 ? 16.747 -7.075 -6.190 1.00 92.50 84 ALA A O 1
ATOM 651 N N . ALA A 1 85 ? 14.679 -6.206 -6.100 1.00 91.44 85 ALA A N 1
ATOM 652 C CA . ALA A 1 85 ? 14.587 -5.803 -7.500 1.00 91.44 85 ALA A CA 1
ATOM 653 C C . ALA A 1 85 ? 15.170 -4.406 -7.798 1.00 91.44 85 ALA A C 1
ATOM 655 O O . ALA A 1 85 ? 15.116 -3.972 -8.947 1.00 91.44 85 ALA A O 1
ATOM 656 N N . ALA A 1 86 ? 15.715 -3.710 -6.792 1.00 92.12 86 ALA A N 1
ATOM 657 C CA . ALA A 1 86 ? 16.163 -2.315 -6.863 1.00 92.12 86 ALA A CA 1
ATOM 658 C C . ALA A 1 86 ? 15.072 -1.308 -7.297 1.00 92.12 86 ALA A C 1
ATOM 660 O O . ALA A 1 86 ? 15.381 -0.187 -7.699 1.00 92.12 86 ALA A O 1
ATOM 661 N N . ASP A 1 87 ? 13.799 -1.679 -7.157 1.00 93.56 87 ASP A N 1
ATOM 662 C CA . ASP A 1 87 ? 12.634 -0.825 -7.394 1.00 93.56 87 ASP A CA 1
ATOM 663 C C . ASP A 1 87 ? 12.269 -0.095 -6.092 1.00 93.56 87 ASP A C 1
ATOM 665 O O . ASP A 1 87 ? 11.350 -0.445 -5.343 1.00 93.56 87 ASP A O 1
ATOM 669 N N . VAL A 1 88 ? 13.092 0.903 -5.771 1.00 96.06 88 VAL A N 1
ATOM 670 C CA . VAL A 1 88 ? 12.967 1.694 -4.541 1.00 96.06 88 VAL A CA 1
ATOM 671 C C . VAL A 1 88 ? 11.636 2.463 -4.469 1.00 96.06 88 VAL A C 1
ATOM 673 O O . VAL A 1 88 ? 11.026 2.452 -3.395 1.00 96.06 88 VAL A O 1
ATOM 676 N N . PRO A 1 89 ? 11.136 3.103 -5.547 1.00 97.19 89 PRO A N 1
ATOM 677 C CA . PRO A 1 89 ? 9.867 3.827 -5.505 1.00 97.19 89 PRO A CA 1
ATOM 678 C C . PRO A 1 89 ? 8.689 2.942 -5.091 1.00 97.19 89 PRO A C 1
ATOM 680 O O . PRO A 1 89 ? 7.903 3.334 -4.221 1.00 97.19 89 PRO A O 1
ATOM 683 N N . VAL A 1 90 ? 8.596 1.722 -5.629 1.00 96.94 90 VAL A N 1
ATOM 684 C CA . VAL A 1 90 ? 7.551 0.775 -5.226 1.00 96.94 90 VAL A CA 1
ATOM 685 C C . VAL A 1 90 ? 7.811 0.237 -3.817 1.00 96.94 90 VAL A C 1
ATOM 687 O O . VAL A 1 90 ? 6.871 0.134 -3.027 1.00 96.94 90 VAL A O 1
ATOM 690 N N . ALA A 1 91 ? 9.063 -0.030 -3.429 1.00 97.88 91 ALA A N 1
ATOM 691 C CA . ALA A 1 91 ? 9.381 -0.450 -2.060 1.00 97.88 91 ALA A CA 1
ATOM 692 C C . ALA A 1 91 ? 8.896 0.567 -1.004 1.00 97.88 91 ALA A C 1
ATOM 694 O O . ALA A 1 91 ? 8.358 0.166 0.030 1.00 97.88 91 ALA A O 1
ATOM 695 N N . ILE A 1 92 ? 8.987 1.877 -1.281 1.00 98.31 92 ILE A N 1
ATOM 696 C CA . ILE A 1 92 ? 8.466 2.941 -0.401 1.00 98.31 92 ILE A CA 1
ATOM 697 C C . ILE A 1 92 ? 6.946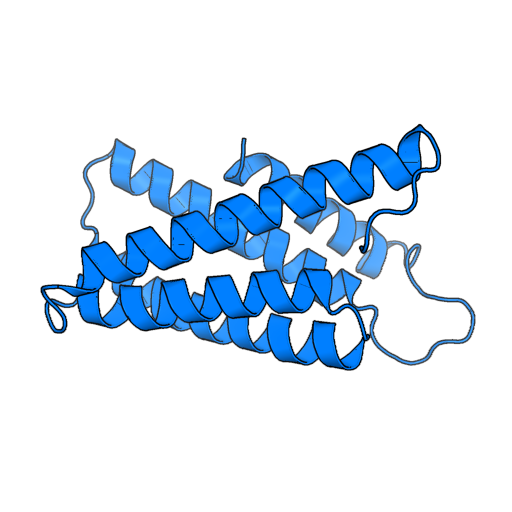 2.829 -0.210 1.00 98.31 92 ILE A C 1
ATOM 699 O O . ILE A 1 92 ? 6.467 2.994 0.915 1.00 98.31 92 ILE A O 1
ATOM 703 N N . VAL A 1 93 ? 6.181 2.486 -1.257 1.00 97.81 93 VAL A N 1
ATOM 704 C CA . VAL A 1 93 ? 4.733 2.216 -1.130 1.00 97.81 93 VAL A CA 1
ATOM 705 C C . VAL A 1 93 ? 4.499 1.124 -0.092 1.00 97.81 93 VAL A C 1
ATOM 707 O O . VAL A 1 93 ? 3.675 1.280 0.806 1.00 97.81 93 VAL A O 1
ATOM 710 N N . PHE A 1 94 ? 5.244 0.025 -0.192 1.00 98.38 94 PHE A N 1
ATOM 711 C CA . PHE A 1 94 ? 5.084 -1.122 0.693 1.00 98.38 94 PHE A CA 1
ATOM 712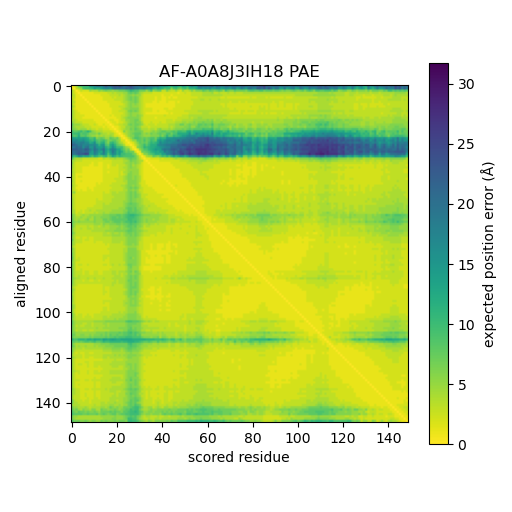 C C . PHE A 1 94 ? 5.552 -0.855 2.126 1.00 98.38 94 PHE A C 1
ATOM 714 O O . PHE A 1 94 ? 4.972 -1.408 3.062 1.00 98.38 94 PHE A O 1
ATOM 721 N N . ILE A 1 95 ? 6.521 0.040 2.333 1.00 98.75 95 ILE A N 1
ATOM 722 C CA . ILE A 1 95 ? 6.854 0.554 3.669 1.00 98.75 95 ILE A CA 1
ATOM 723 C C . ILE A 1 95 ? 5.659 1.327 4.236 1.00 98.75 95 ILE A C 1
ATOM 725 O O . ILE A 1 95 ? 5.235 1.056 5.358 1.00 98.75 95 ILE A O 1
ATOM 729 N N . GLY A 1 96 ? 5.074 2.237 3.452 1.00 98.44 96 GLY A N 1
ATOM 730 C CA . GLY A 1 96 ? 3.883 2.991 3.846 1.00 98.44 96 GLY A CA 1
ATOM 731 C C . GLY A 1 96 ? 2.710 2.083 4.228 1.00 98.44 96 GLY A C 1
ATOM 732 O O . GLY A 1 96 ? 2.149 2.221 5.314 1.00 98.44 96 GLY A O 1
ATOM 733 N N . LEU A 1 97 ? 2.407 1.081 3.397 1.00 98.12 97 LEU A N 1
ATOM 734 C CA . LEU A 1 97 ? 1.384 0.068 3.684 1.00 98.12 97 LEU A CA 1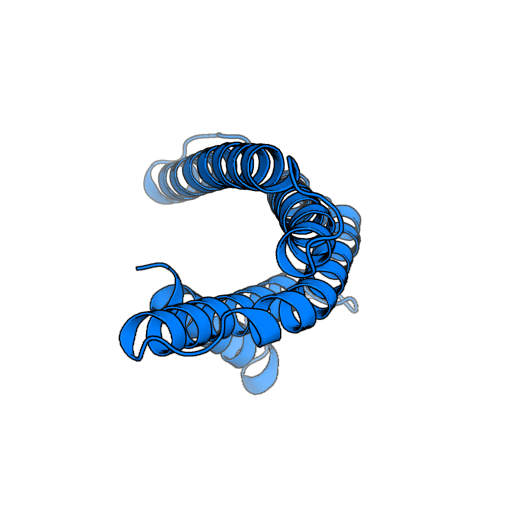
ATOM 735 C C . LEU A 1 97 ? 1.706 -0.733 4.953 1.00 98.12 97 LEU A C 1
ATOM 737 O O . LEU A 1 97 ? 0.828 -0.926 5.793 1.00 98.12 97 LEU A O 1
ATOM 741 N N . SER A 1 98 ? 2.968 -1.124 5.153 1.00 98.62 98 SER A N 1
ATOM 742 C CA . SER A 1 98 ? 3.397 -1.820 6.373 1.00 98.62 98 SER A CA 1
ATOM 743 C C . SER A 1 98 ? 3.124 -0.976 7.620 1.00 98.62 98 SER A C 1
ATOM 745 O O . SER A 1 98 ? 2.595 -1.491 8.601 1.00 98.62 98 SER A O 1
ATOM 747 N N . LEU A 1 99 ? 3.421 0.326 7.583 1.00 98.50 99 LEU A N 1
ATOM 748 C CA . LEU A 1 99 ? 3.164 1.246 8.696 1.00 98.50 99 LEU A CA 1
ATOM 749 C C . LEU A 1 99 ? 1.666 1.437 8.964 1.00 98.50 99 LEU A C 1
ATOM 751 O O . LEU A 1 99 ? 1.254 1.460 10.128 1.00 98.50 99 LEU A O 1
ATOM 755 N N . ILE A 1 100 ? 0.847 1.523 7.909 1.00 98.06 100 ILE A N 1
ATOM 756 C CA . ILE A 1 100 ? -0.618 1.567 8.029 1.00 98.06 100 ILE A CA 1
ATOM 757 C C . ILE A 1 100 ? -1.098 0.328 8.780 1.00 98.06 100 ILE A C 1
ATOM 759 O O . ILE A 1 100 ? -1.679 0.460 9.852 1.00 98.06 100 ILE A O 1
ATOM 763 N N . TYR A 1 101 ? -0.797 -0.873 8.287 1.00 97.62 101 TYR A N 1
ATOM 764 C CA . TYR A 1 101 ? -1.344 -2.097 8.871 1.00 97.62 101 TYR A CA 1
ATOM 765 C C . TYR A 1 101 ? -0.771 -2.436 10.251 1.00 97.62 101 TYR A C 1
ATOM 767 O O . TYR A 1 101 ? -1.505 -2.922 11.115 1.00 97.62 101 TYR A O 1
ATOM 775 N N . LEU A 1 102 ? 0.503 -2.109 10.498 1.00 97.25 102 LEU A N 1
ATOM 776 C CA . LEU A 1 102 ? 1.137 -2.250 11.810 1.00 97.25 102 LEU A CA 1
ATOM 777 C C . LEU A 1 102 ? 0.443 -1.393 12.874 1.00 97.25 102 LEU A C 1
ATOM 779 O O . LEU A 1 102 ? 0.298 -1.818 14.018 1.00 97.25 102 LEU A O 1
ATOM 783 N N . THR A 1 103 ? 0.014 -0.186 12.504 1.00 97.56 103 THR A N 1
ATOM 784 C CA . THR A 1 103 ? -0.683 0.725 13.423 1.00 97.56 103 THR A CA 1
ATOM 785 C C . THR A 1 103 ? -2.184 0.457 13.481 1.00 97.56 103 THR A C 1
ATOM 787 O O . THR A 1 103 ? -2.801 0.604 14.537 1.00 97.56 103 THR A O 1
ATOM 790 N N . GLU A 1 104 ? -2.783 0.009 12.384 1.00 95.69 104 GLU A N 1
ATOM 791 C CA . GLU A 1 104 ? -4.216 -0.232 12.264 1.00 95.69 104 GLU A CA 1
ATOM 792 C C . GLU A 1 104 ? -4.687 -1.414 13.111 1.00 95.69 104 GLU A C 1
ATOM 794 O O . GLU A 1 104 ? -5.688 -1.282 13.818 1.00 95.69 104 GLU A O 1
ATOM 799 N N . ALA A 1 105 ? -3.958 -2.534 13.100 1.00 94.50 105 ALA A N 1
ATOM 800 C CA . ALA A 1 105 ? -4.324 -3.726 13.864 1.00 94.50 105 ALA A CA 1
ATOM 801 C C . ALA A 1 105 ? -4.539 -3.433 15.370 1.00 94.50 105 ALA A C 1
ATOM 803 O O . ALA A 1 105 ? -5.663 -3.613 15.849 1.00 94.50 105 ALA A O 1
ATOM 804 N N . PRO A 1 106 ? -3.553 -2.911 16.133 1.00 94.75 106 PRO A N 1
ATOM 805 C CA . PRO A 1 106 ? -3.748 -2.612 17.554 1.00 94.75 106 PRO A CA 1
ATOM 806 C C . PRO A 1 106 ? -4.780 -1.501 17.792 1.00 94.75 106 PRO A C 1
ATOM 808 O O . PRO A 1 106 ? -5.494 -1.535 18.794 1.00 94.75 106 PRO A O 1
ATOM 811 N N . THR A 1 107 ? -4.909 -0.538 16.871 1.00 95.31 107 THR A N 1
ATOM 812 C CA . THR A 1 107 ? -5.925 0.524 16.967 1.00 95.31 107 THR A CA 1
ATOM 813 C C . THR A 1 107 ? -7.335 -0.0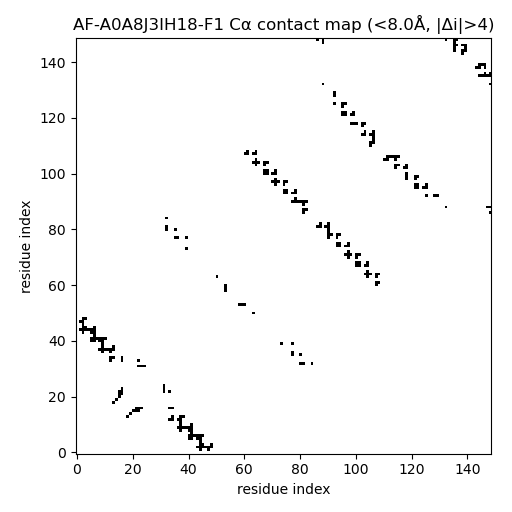63 16.925 1.00 95.31 107 THR A C 1
ATOM 815 O O . THR A 1 107 ? -8.169 0.268 17.765 1.00 95.31 107 THR A O 1
ATOM 818 N N . ARG A 1 108 ? -7.605 -0.973 15.980 1.00 92.25 108 ARG A N 1
ATOM 819 C CA . ARG A 1 108 ? -8.928 -1.592 15.807 1.00 92.25 108 ARG A CA 1
ATOM 820 C C . ARG A 1 108 ? -9.270 -2.605 16.901 1.00 92.25 108 ARG A C 1
ATOM 822 O O . ARG A 1 108 ? -10.448 -2.796 17.183 1.00 92.25 108 ARG A O 1
ATOM 829 N N . PHE A 1 109 ? -8.270 -3.198 17.557 1.00 94.38 109 PHE A N 1
ATOM 830 C CA . PHE A 1 109 ? -8.472 -3.993 18.776 1.00 94.38 109 PHE A CA 1
ATOM 831 C C . PHE A 1 109 ? -8.698 -3.144 20.040 1.00 94.38 109 PHE A C 1
ATOM 833 O O . PHE A 1 109 ? -8.915 -3.700 21.112 1.00 94.38 109 PHE A O 1
ATOM 840 N N . GLY A 1 110 ? -8.640 -1.811 19.948 1.00 92.38 110 GLY A N 1
ATOM 841 C CA . GLY A 1 110 ? -8.778 -0.921 21.105 1.00 92.38 110 GLY A CA 1
ATOM 842 C C . GLY A 1 110 ? -7.529 -0.842 21.989 1.00 92.38 110 GLY A C 1
ATOM 843 O O . GLY A 1 110 ? -7.569 -0.219 23.046 1.00 92.38 110 GLY A O 1
ATOM 844 N N . LEU A 1 111 ? -6.408 -1.427 21.554 1.00 94.38 111 LEU A N 1
ATOM 845 C CA . LEU A 1 111 ? -5.135 -1.426 22.282 1.00 94.38 111 LEU A CA 1
ATOM 846 C C . LEU A 1 111 ? -4.362 -0.114 22.104 1.00 94.38 111 LEU A C 1
ATOM 848 O O . LEU A 1 111 ? -3.500 0.206 22.919 1.00 94.38 111 LEU A O 1
ATOM 852 N N . PHE A 1 112 ? -4.663 0.654 21.050 1.00 94.25 112 PHE A N 1
ATOM 853 C CA . PHE A 1 112 ? -4.001 1.928 20.768 1.00 94.25 112 PHE A CA 1
ATOM 854 C C . PHE A 1 112 ? -5.004 3.057 20.453 1.00 94.25 112 PHE A C 1
ATOM 856 O O . PHE A 1 112 ? -5.251 3.364 19.286 1.00 94.25 112 PHE A O 1
ATOM 863 N N . PRO A 1 113 ? -5.575 3.726 21.476 1.00 86.38 113 PRO A N 1
ATOM 864 C CA . PRO A 1 113 ? -6.667 4.697 21.303 1.00 86.38 113 PRO A CA 1
ATOM 865 C C . PRO A 1 113 ? -6.322 5.927 20.449 1.00 86.38 113 PRO A C 1
ATOM 867 O O . PRO A 1 113 ? -7.181 6.473 19.759 1.00 86.38 113 PRO A O 1
ATOM 870 N N . VAL A 1 114 ? -5.059 6.366 20.466 1.00 92.00 114 VAL A N 1
ATOM 871 C CA . VAL A 1 114 ? -4.571 7.504 19.658 1.00 92.00 114 VAL A CA 1
ATOM 872 C C . VAL A 1 114 ? -4.146 7.059 18.251 1.00 92.00 114 VAL A C 1
ATOM 874 O O . VAL A 1 114 ? -3.903 7.888 17.371 1.00 92.00 114 VAL A O 1
ATOM 877 N N . GLY A 1 115 ? -4.095 5.748 18.005 1.00 94.50 115 GLY A N 1
ATOM 878 C CA . GLY A 1 115 ? -3.561 5.169 16.780 1.00 94.50 115 GLY A CA 1
ATOM 879 C C . GLY A 1 115 ? -4.340 5.541 15.522 1.00 94.50 115 GLY A C 1
ATOM 880 O O . GLY A 1 115 ? -3.745 5.610 14.455 1.00 94.50 115 GLY A O 1
ATOM 881 N N . SER A 1 116 ? -5.617 5.918 15.630 1.00 94.62 116 SER A N 1
ATOM 882 C CA . SER A 1 116 ? -6.424 6.369 14.484 1.00 94.62 116 SER A CA 1
ATOM 883 C C . SER A 1 116 ? -5.827 7.585 13.767 1.00 94.62 116 SER A C 1
ATOM 885 O O . SER A 1 116 ? -5.845 7.648 12.539 1.00 94.62 116 SER A O 1
ATOM 887 N N . ARG A 1 117 ? -5.232 8.526 14.514 1.00 96.12 117 ARG A N 1
ATOM 888 C CA . ARG A 1 117 ? -4.545 9.694 13.935 1.00 96.12 117 ARG A CA 1
ATOM 889 C C . ARG A 1 117 ? -3.267 9.289 13.212 1.00 96.12 117 ARG A C 1
ATOM 891 O O . ARG A 1 117 ? -2.953 9.842 12.163 1.00 96.12 117 ARG A O 1
ATOM 898 N N . LEU A 1 118 ? -2.547 8.319 13.769 1.00 97.19 118 LEU A N 1
ATOM 899 C CA . LEU A 1 118 ? -1.308 7.821 13.189 1.00 97.19 118 LEU A CA 1
ATOM 900 C C . LEU A 1 118 ? -1.575 6.995 11.921 1.00 97.19 118 LEU A C 1
ATOM 902 O O . LEU A 1 118 ? -0.903 7.194 10.915 1.00 97.19 118 LEU A O 1
ATOM 906 N N . VAL A 1 119 ? -2.615 6.156 11.928 1.00 97.38 119 VAL A N 1
ATOM 907 C CA . VAL A 1 119 ? -3.113 5.451 10.737 1.00 97.38 119 VAL A CA 1
ATOM 908 C C . VAL A 1 119 ? -3.462 6.452 9.635 1.00 97.38 119 VAL A C 1
ATOM 910 O O . VAL A 1 119 ? -3.009 6.295 8.504 1.00 97.38 119 VAL A O 1
ATOM 913 N N . ALA A 1 120 ? -4.208 7.513 9.963 1.00 97.19 120 ALA A N 1
ATOM 914 C CA . ALA A 1 120 ? -4.570 8.550 8.998 1.00 97.19 120 ALA A CA 1
ATOM 915 C C . ALA A 1 120 ? -3.339 9.270 8.417 1.00 97.19 120 ALA A C 1
ATOM 917 O O . ALA A 1 120 ? -3.296 9.538 7.217 1.00 97.19 120 ALA A O 1
ATOM 918 N N . LEU A 1 121 ? -2.319 9.540 9.240 1.00 98.00 121 LEU A N 1
ATOM 919 C CA . LEU A 1 121 ? -1.053 10.111 8.776 1.00 98.00 121 LEU A CA 1
ATOM 920 C C . LEU A 1 121 ? -0.357 9.186 7.771 1.00 98.00 121 LEU A C 1
ATOM 922 O O . LEU A 1 121 ? 0.017 9.635 6.688 1.00 98.00 121 LEU A O 1
ATOM 926 N N . TRP A 1 122 ? -0.215 7.897 8.091 1.00 98.31 122 TRP A N 1
ATOM 927 C CA . TRP A 1 122 ? 0.423 6.942 7.183 1.00 98.31 122 TRP A CA 1
ATOM 928 C C . TRP A 1 122 ? -0.357 6.761 5.884 1.00 98.31 122 TRP A C 1
ATOM 930 O O . TRP A 1 122 ? 0.248 6.707 4.813 1.00 98.31 122 TRP A O 1
ATOM 940 N N . GLN A 1 123 ? -1.689 6.737 5.954 1.00 97.62 123 GLN A N 1
ATOM 941 C CA . GLN A 1 123 ? -2.559 6.696 4.778 1.00 97.62 123 GLN A CA 1
ATOM 942 C C . GLN A 1 123 ? -2.377 7.929 3.894 1.00 97.62 123 GLN A C 1
ATOM 944 O O . GLN A 1 123 ? -2.270 7.790 2.677 1.00 97.62 123 GLN A O 1
ATOM 949 N N . LEU A 1 124 ? -2.293 9.121 4.490 1.00 98.31 124 LEU A N 1
ATOM 950 C CA . LEU A 1 124 ? -2.077 10.359 3.749 1.00 98.31 124 LEU A CA 1
ATOM 951 C C . LEU A 1 124 ? -0.714 10.361 3.048 1.00 98.31 124 LEU A C 1
ATOM 953 O O . LEU A 1 124 ? -0.653 10.607 1.846 1.00 98.31 124 LEU A O 1
ATOM 957 N N . LEU A 1 125 ? 0.365 10.049 3.771 1.00 98.50 125 LEU A N 1
ATOM 958 C CA . LEU A 1 125 ? 1.718 10.016 3.208 1.00 98.50 125 LEU A CA 1
ATOM 959 C C . LEU A 1 125 ? 1.842 8.971 2.090 1.00 98.50 125 LEU A C 1
ATOM 961 O O . LEU A 1 125 ? 2.355 9.275 1.014 1.00 98.50 125 LEU A O 1
ATOM 965 N N . THR A 1 126 ? 1.305 7.769 2.307 1.00 98.12 126 THR A N 1
ATOM 966 C CA . THR A 1 126 ? 1.292 6.699 1.296 1.00 98.12 126 THR A CA 1
ATOM 967 C C . THR A 1 126 ? 0.442 7.090 0.086 1.00 98.12 126 THR A C 1
ATOM 969 O O . THR A 1 126 ? 0.831 6.843 -1.052 1.00 98.12 126 THR A O 1
ATOM 972 N N . GLY A 1 127 ? -0.700 7.747 0.307 1.00 96.75 127 GLY A N 1
ATOM 973 C CA . GLY A 1 127 ? -1.567 8.250 -0.758 1.00 96.75 127 GLY A CA 1
ATOM 974 C C . GLY A 1 127 ? -0.897 9.326 -1.614 1.00 96.75 127 GLY A C 1
ATOM 975 O O . GLY A 1 127 ? -0.988 9.273 -2.839 1.00 96.75 127 GLY A O 1
ATOM 976 N N . ILE A 1 128 ? -0.171 10.261 -0.992 1.00 98.31 128 ILE A N 1
ATOM 977 C CA . ILE A 1 128 ? 0.634 11.269 -1.699 1.00 98.31 128 ILE A CA 1
ATOM 978 C C . ILE A 1 128 ? 1.717 10.589 -2.543 1.00 98.31 128 ILE A C 1
ATOM 980 O O . ILE A 1 128 ? 1.901 10.944 -3.706 1.00 98.31 128 ILE A O 1
ATOM 984 N N . TRP A 1 129 ? 2.396 9.582 -1.990 1.00 98.25 129 TRP A N 1
ATOM 985 C CA . TRP A 1 129 ? 3.425 8.835 -2.711 1.00 98.25 129 TRP A CA 1
ATOM 986 C C . TRP A 1 129 ? 2.865 8.066 -3.919 1.00 98.25 129 TRP A C 1
ATOM 988 O O . TRP A 1 129 ? 3.417 8.128 -5.017 1.00 98.25 129 TRP A O 1
ATOM 998 N N . LEU A 1 130 ? 1.713 7.410 -3.760 1.00 96.25 130 LEU A N 1
ATOM 999 C CA . LEU A 1 130 ? 1.009 6.742 -4.859 1.00 96.25 130 LEU A CA 1
ATOM 1000 C C . LEU A 1 130 ? 0.565 7.723 -5.950 1.00 96.25 130 LEU A C 1
ATOM 1002 O O . LEU A 1 130 ? 0.645 7.402 -7.139 1.00 96.25 130 LEU A O 1
ATOM 1006 N N . LEU A 1 131 ? 0.112 8.920 -5.563 1.00 96.88 131 LEU A N 1
ATOM 1007 C CA . LEU A 1 131 ? -0.235 9.972 -6.515 1.00 96.88 131 LEU A CA 1
ATOM 1008 C C . LEU A 1 131 ? 1.001 10.411 -7.305 1.00 96.88 131 LEU A C 1
ATOM 1010 O O . LEU A 1 131 ? 0.935 10.469 -8.532 1.00 96.88 131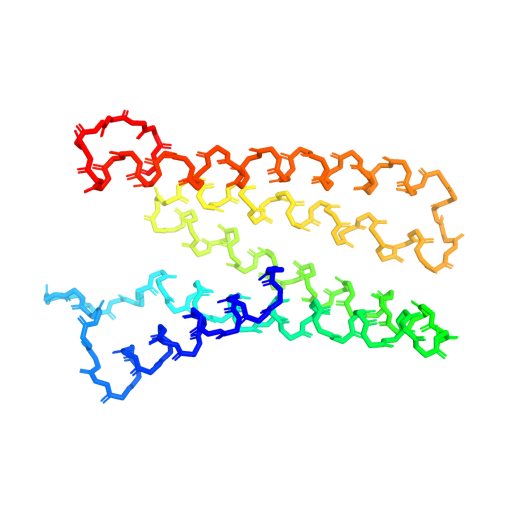 LEU A O 1
ATOM 1014 N N . TYR A 1 132 ? 2.124 10.651 -6.621 1.00 97.69 132 TYR A N 1
ATOM 1015 C CA . TYR A 1 132 ? 3.402 10.957 -7.263 1.00 97.69 132 TYR A CA 1
ATOM 1016 C C . TYR A 1 132 ? 3.790 9.883 -8.282 1.00 97.69 132 TYR A C 1
ATOM 1018 O O . TYR A 1 132 ? 4.015 10.211 -9.443 1.00 97.69 132 TYR A O 1
ATOM 1026 N N . MET A 1 133 ? 3.792 8.607 -7.889 1.00 96.88 133 MET A N 1
ATOM 1027 C CA . MET A 1 133 ? 4.142 7.510 -8.794 1.00 96.88 133 MET A CA 1
ATOM 1028 C C . MET A 1 133 ? 3.206 7.421 -9.998 1.00 96.88 133 MET A C 1
ATOM 1030 O O . MET A 1 133 ? 3.663 7.221 -11.119 1.00 96.88 133 MET A O 1
ATOM 1034 N N . THR A 1 134 ? 1.899 7.596 -9.788 1.00 95.81 134 THR A N 1
ATOM 1035 C CA . THR A 1 134 ? 0.919 7.577 -10.884 1.00 95.81 134 THR A CA 1
ATOM 1036 C C . THR A 1 134 ? 1.253 8.646 -11.923 1.00 95.81 134 THR A C 1
ATOM 1038 O O . THR A 1 134 ? 1.293 8.359 -13.121 1.00 95.81 134 THR A O 1
ATOM 1041 N N . TRP A 1 135 ? 1.546 9.865 -11.468 1.00 96.75 135 TRP A N 1
ATOM 1042 C CA . TRP A 1 135 ? 1.971 10.963 -12.332 1.00 96.75 135 TRP A CA 1
ATOM 1043 C C . TRP A 1 135 ? 3.315 10.683 -13.008 1.00 96.75 135 TRP A C 1
ATOM 1045 O O . TRP A 1 135 ? 3.416 10.819 -14.226 1.00 96.75 135 TRP A O 1
ATOM 1055 N N . ALA A 1 136 ? 4.317 10.250 -12.243 1.00 97.56 136 ALA A N 1
ATOM 1056 C CA . ALA A 1 136 ? 5.659 9.955 -12.730 1.00 97.56 136 ALA A CA 1
ATOM 1057 C C . ALA A 1 136 ? 5.645 8.903 -13.848 1.00 97.56 136 ALA A C 1
ATOM 1059 O O . ALA A 1 136 ? 6.142 9.169 -14.939 1.00 97.56 136 ALA A O 1
ATOM 1060 N N . VAL A 1 137 ? 5.007 7.748 -13.620 1.00 96.44 137 VAL A N 1
ATOM 1061 C CA . VAL A 1 137 ? 4.890 6.677 -14.626 1.00 96.44 137 VAL A CA 1
ATOM 1062 C C . VAL A 1 137 ? 4.153 7.175 -15.862 1.00 96.44 137 VAL A C 1
ATOM 1064 O O . VAL A 1 137 ? 4.609 6.959 -16.983 1.00 96.44 137 VAL A O 1
ATOM 1067 N N . THR A 1 138 ? 3.024 7.863 -15.672 1.00 97.31 138 THR A N 1
ATOM 1068 C CA . THR A 1 138 ? 2.198 8.314 -16.797 1.00 97.31 138 THR A CA 1
ATOM 1069 C C . THR A 1 138 ? 2.955 9.309 -17.670 1.00 97.31 138 THR A C 1
ATOM 1071 O O . THR A 1 138 ? 2.979 9.145 -18.888 1.00 97.31 138 THR A O 1
ATOM 1074 N N . LEU A 1 139 ? 3.604 10.317 -17.083 1.00 98.00 139 LEU A N 1
ATOM 1075 C CA . LEU A 1 139 ? 4.352 11.320 -17.843 1.00 98.00 139 LEU A CA 1
ATOM 1076 C C . LEU A 1 139 ? 5.611 10.726 -18.492 1.00 98.00 139 LEU A C 1
ATOM 1078 O O . LEU A 1 139 ? 5.877 11.009 -19.662 1.00 98.00 139 LEU A O 1
ATOM 1082 N N . ASN A 1 140 ? 6.334 9.847 -17.788 1.00 97.69 140 ASN A N 1
ATOM 1083 C CA . ASN A 1 140 ? 7.528 9.203 -18.338 1.00 97.69 140 ASN A CA 1
ATOM 1084 C C . ASN A 1 140 ? 7.184 8.351 -19.568 1.00 97.69 140 ASN A C 1
ATOM 1086 O O . ASN A 1 140 ? 7.885 8.419 -20.574 1.00 97.69 140 ASN A O 1
ATOM 1090 N N . LEU A 1 141 ? 6.086 7.589 -19.520 1.00 96.75 141 LEU A N 1
ATOM 1091 C CA . LEU A 1 141 ? 5.683 6.708 -20.621 1.00 96.75 141 LEU A CA 1
ATOM 1092 C C . LEU A 1 141 ? 4.961 7.431 -21.765 1.00 96.75 141 LEU A C 1
ATOM 1094 O O . LEU A 1 141 ? 5.068 7.000 -22.909 1.00 96.75 141 LEU A O 1
ATOM 1098 N N . SER A 1 142 ? 4.204 8.493 -21.480 1.00 97.75 142 SER A N 1
ATOM 1099 C CA . SER A 1 142 ? 3.389 9.172 -22.500 1.00 97.75 142 SER A CA 1
ATOM 1100 C C . SER A 1 142 ? 4.143 10.250 -23.272 1.00 97.75 142 SER A C 1
ATOM 1102 O O . SER A 1 142 ? 3.958 10.368 -24.481 1.00 97.75 142 SER A O 1
ATOM 1104 N N . ILE A 1 143 ? 4.971 11.041 -22.584 1.00 97.56 143 ILE A N 1
ATOM 1105 C CA . ILE A 1 143 ? 5.646 12.212 -23.164 1.00 97.56 143 ILE A CA 1
ATOM 1106 C C . ILE A 1 143 ? 7.159 12.230 -22.900 1.00 97.56 143 ILE A C 1
ATOM 1108 O O . ILE A 1 143 ? 7.818 13.216 -23.217 1.00 97.56 143 ILE A O 1
ATOM 1112 N N . GLY A 1 144 ? 7.723 11.151 -22.345 1.00 95.62 144 GLY A N 1
ATOM 1113 C CA . GLY A 1 144 ? 9.172 10.979 -22.217 1.00 95.62 144 GLY A CA 1
ATOM 1114 C C . GLY A 1 144 ? 9.828 11.822 -21.123 1.00 95.62 144 GLY A C 1
ATOM 1115 O O . GLY A 1 144 ? 10.996 12.176 -21.253 1.00 95.62 144 GLY A O 1
ATOM 1116 N N . THR A 1 145 ? 9.107 12.182 -20.054 1.00 96.50 145 THR A N 1
ATOM 1117 C CA . THR A 1 145 ? 9.746 12.813 -18.886 1.00 96.50 145 THR A CA 1
ATOM 1118 C C . THR A 1 145 ? 10.646 11.831 -18.127 1.00 96.50 145 THR A C 1
ATOM 1120 O O . THR A 1 145 ? 10.628 10.625 -18.368 1.00 96.50 145 THR A O 1
ATOM 1123 N N . HIS A 1 146 ? 11.418 12.349 -17.169 1.00 94.69 146 HIS A N 1
ATOM 1124 C CA . HIS A 1 146 ? 12.357 11.572 -16.356 1.00 94.69 146 HIS A CA 1
ATOM 1125 C C . HIS A 1 146 ? 12.123 11.778 -14.854 1.00 94.69 146 HIS A C 1
ATOM 1127 O O . HIS A 1 146 ? 13.039 12.118 -14.106 1.00 94.69 146 HIS A O 1
ATOM 1133 N N . PHE A 1 147 ? 10.881 11.608 -14.398 1.00 95.88 147 PHE A N 1
ATOM 1134 C CA . PHE A 1 147 ? 10.616 11.488 -12.964 1.00 95.88 147 PHE A CA 1
ATOM 1135 C C . PHE A 1 147 ? 11.254 10.212 -12.412 1.00 95.88 147 PHE A C 1
ATOM 1137 O O . PHE A 1 147 ? 11.415 9.233 -13.140 1.00 95.88 147 PHE A O 1
ATOM 1144 N N . TRP A 1 148 ? 11.598 10.226 -11.126 1.00 95.38 148 TRP A N 1
ATOM 1145 C CA . TRP A 1 148 ? 12.167 9.070 -10.446 1.00 95.38 148 TRP A CA 1
ATOM 1146 C C . TRP A 1 148 ? 11.087 8.011 -10.197 1.00 95.38 148 TRP A C 1
ATOM 1148 O O . TRP A 1 148 ? 10.247 8.157 -9.307 1.00 95.38 148 TRP A O 1
ATOM 1158 N N . VAL A 1 149 ? 11.104 6.966 -11.023 1.00 89.69 149 VAL A N 1
ATOM 1159 C CA . VAL A 1 149 ? 10.271 5.766 -10.921 1.00 89.69 149 VAL A CA 1
ATOM 1160 C C . VAL A 1 149 ? 11.006 4.564 -11.497 1.00 89.69 149 VAL A C 1
ATOM 1162 O O . VAL A 1 149 ? 11.830 4.778 -12.416 1.00 89.69 149 VAL A O 1
#

Secondary structure (DSSP, 8-state):
-HHHHHHHHHHHHHHHHHTS-TTPPTT--S--HHHHHHHHHHHHHHHHHHHHHHHHTT--SHHHHHHHHHHHHHHHHHHHHHHHTT-HHHHHHHHHHHHHHHHHHHHHTTS-TTHHHHHHHHHHHHHHHHHHHHHHHHHHHHH------

pLDDT: mean 92.14, std 10.06, range [46.06, 98.75]

Organism: NCBI:txid2778369